Protein AF-A0A699UNA7-F1 (afdb_monomer)

pLDDT: mean 80.16, std 7.81, range [53.81, 90.69]

Structure (mmCIF, N/CA/C/O backbone):
data_AF-A0A699UNA7-F1
#
_entry.id   AF-A0A699UNA7-F1
#
loop_
_atom_site.group_PDB
_atom_site.id
_atom_site.type_symbol
_atom_site.label_atom_id
_atom_site.label_alt_id
_atom_site.label_comp_id
_atom_site.label_asym_id
_atom_site.label_entity_id
_atom_site.label_seq_id
_atom_site.pdbx_PDB_ins_code
_atom_site.Cartn_x
_atom_site.Cartn_y
_atom_site.Cartn_z
_atom_site.occupancy
_atom_site.B_iso_or_equiv
_atom_site.auth_seq_id
_atom_site.auth_comp_id
_atom_site.auth_asym_id
_atom_site.auth_atom_id
_atom_site.pdbx_PDB_model_num
ATOM 1 N N . MET A 1 1 ? 12.289 -8.687 -8.149 1.00 58.22 1 MET A N 1
ATOM 2 C CA . MET A 1 1 ? 11.684 -8.455 -9.477 1.00 58.22 1 MET A CA 1
ATOM 3 C C . MET A 1 1 ? 12.534 -9.256 -10.444 1.00 58.22 1 MET A C 1
ATOM 5 O O . MET A 1 1 ? 13.686 -8.894 -10.624 1.00 58.22 1 MET A O 1
ATOM 9 N N . TYR A 1 2 ? 12.050 -10.403 -10.914 1.00 58.16 2 TYR A N 1
ATOM 10 C CA . TYR A 1 2 ? 12.756 -11.178 -11.937 1.00 58.16 2 TYR A CA 1
ATOM 11 C C . TYR A 1 2 ? 12.331 -10.600 -13.288 1.00 58.16 2 TYR A C 1
ATOM 13 O O . TYR A 1 2 ? 11.137 -10.565 -13.571 1.00 58.16 2 TYR A O 1
ATOM 21 N N . CYS A 1 3 ? 13.280 -10.062 -14.053 1.00 66.38 3 CYS A N 1
ATOM 22 C CA . CYS A 1 3 ? 13.038 -9.601 -15.418 1.00 66.38 3 CYS A CA 1
ATOM 23 C C . CYS A 1 3 ? 13.496 -10.702 -16.377 1.00 66.38 3 CYS A C 1
ATOM 25 O O . CYS A 1 3 ? 14.663 -11.078 -16.369 1.00 66.38 3 CYS A O 1
ATOM 27 N N . ASP A 1 4 ? 12.575 -11.201 -17.190 1.00 80.75 4 ASP A N 1
ATOM 28 C CA . ASP A 1 4 ? 12.784 -12.191 -18.254 1.00 80.75 4 ASP A CA 1
ATOM 29 C C . ASP A 1 4 ? 13.176 -11.547 -19.598 1.00 80.75 4 ASP A C 1
ATOM 31 O O . ASP A 1 4 ? 13.675 -12.211 -20.509 1.00 80.75 4 ASP A O 1
ATOM 35 N N . SER A 1 5 ? 13.010 -10.229 -19.724 1.00 81.00 5 SER A N 1
ATOM 36 C CA . SER A 1 5 ? 13.390 -9.490 -20.926 1.00 81.00 5 SER A CA 1
ATOM 37 C C . SER A 1 5 ? 14.908 -9.315 -21.046 1.00 81.00 5 SER A C 1
ATOM 39 O O . SER A 1 5 ? 15.521 -8.474 -20.379 1.00 81.00 5 SER A O 1
ATOM 41 N N . LYS A 1 6 ? 15.513 -10.058 -21.982 1.00 81.38 6 LYS A N 1
ATOM 42 C CA . LYS A 1 6 ? 16.940 -9.958 -22.349 1.00 81.38 6 LYS A CA 1
ATOM 43 C C . LYS A 1 6 ? 17.363 -8.530 -22.729 1.00 81.38 6 LYS A C 1
ATOM 45 O O . LYS A 1 6 ? 18.476 -8.119 -22.410 1.00 81.38 6 LYS A O 1
ATOM 50 N N . ALA A 1 7 ? 16.472 -7.753 -23.353 1.00 77.75 7 ALA A N 1
ATOM 51 C CA . ALA A 1 7 ? 16.735 -6.362 -23.729 1.00 77.75 7 ALA A CA 1
ATOM 52 C C . ALA A 1 7 ? 16.847 -5.439 -22.504 1.00 77.75 7 ALA A C 1
ATOM 54 O O . ALA A 1 7 ? 17.757 -4.614 -22.428 1.00 77.75 7 ALA A O 1
ATOM 55 N N . ALA A 1 8 ? 15.964 -5.610 -21.514 1.00 74.56 8 ALA A N 1
ATOM 56 C CA . ALA A 1 8 ? 16.010 -4.836 -20.276 1.00 74.56 8 ALA A CA 1
ATOM 57 C C . ALA A 1 8 ? 17.304 -5.103 -19.487 1.00 74.56 8 ALA A C 1
ATOM 59 O O . ALA A 1 8 ? 17.896 -4.170 -18.944 1.00 74.56 8 ALA A O 1
ATOM 60 N N . ILE A 1 9 ? 17.778 -6.356 -19.483 1.00 77.62 9 ILE A N 1
ATOM 61 C CA . ILE A 1 9 ? 19.060 -6.738 -18.874 1.00 77.62 9 ILE A CA 1
ATOM 62 C C . ILE A 1 9 ? 20.218 -6.045 -19.606 1.00 77.62 9 ILE A C 1
ATOM 64 O O . ILE A 1 9 ? 21.005 -5.347 -18.968 1.00 77.62 9 ILE A O 1
ATOM 68 N N . ALA A 1 10 ? 20.281 -6.148 -20.937 1.00 78.19 10 ALA A N 1
ATOM 69 C CA . ALA A 1 10 ? 21.349 -5.549 -21.741 1.00 78.19 10 ALA A CA 1
ATOM 70 C C . ALA A 1 10 ? 21.440 -4.018 -21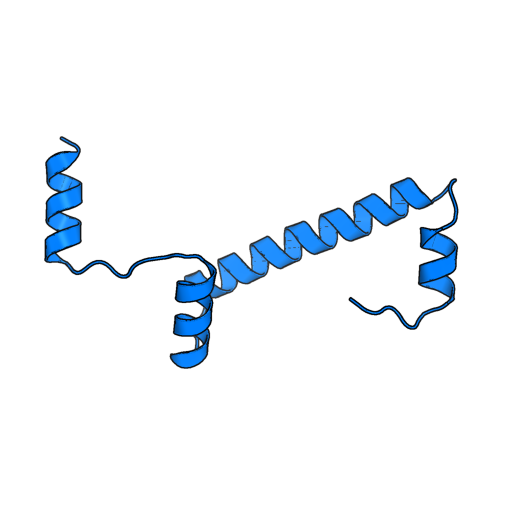.582 1.00 78.19 10 ALA A C 1
ATOM 72 O O . ALA A 1 10 ? 22.530 -3.478 -21.403 1.00 78.19 10 ALA A O 1
ATOM 73 N N . ILE A 1 11 ? 20.302 -3.315 -21.574 1.00 74.62 11 ILE A N 1
ATOM 74 C CA . ILE A 1 11 ? 20.252 -1.856 -21.374 1.00 74.62 11 ILE A CA 1
ATOM 75 C C . ILE A 1 11 ? 20.659 -1.483 -19.944 1.00 74.62 11 ILE A C 1
ATOM 77 O O . ILE A 1 11 ? 21.370 -0.499 -19.741 1.00 74.62 11 ILE A O 1
A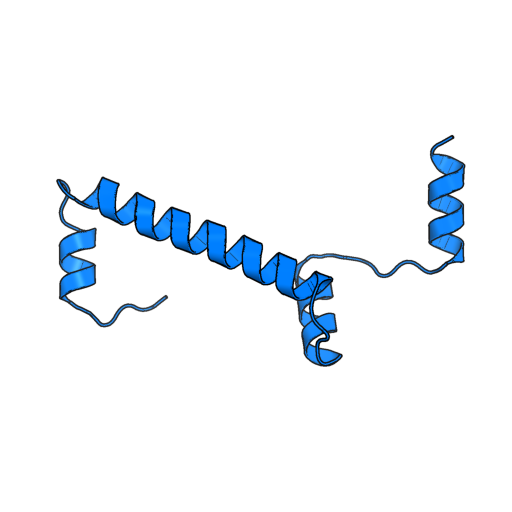TOM 81 N N . SER A 1 12 ? 20.256 -2.281 -18.947 1.00 69.69 12 SER A N 1
ATOM 82 C CA . SER A 1 12 ? 20.672 -2.066 -17.559 1.00 69.69 12 SER A CA 1
ATOM 83 C C . SER A 1 12 ? 22.175 -2.253 -17.366 1.00 69.69 12 SER A C 1
ATOM 85 O O . SER A 1 12 ? 22.756 -1.577 -16.528 1.00 69.69 12 SER A O 1
ATOM 87 N N . CYS A 1 13 ? 22.816 -3.117 -18.152 1.00 73.62 13 CYS A N 1
ATOM 88 C CA . CYS A 1 13 ? 24.254 -3.362 -18.085 1.00 73.62 13 CYS A CA 1
ATOM 89 C C . CYS A 1 13 ? 25.074 -2.442 -19.003 1.00 73.62 13 CYS A C 1
ATOM 91 O O . CYS A 1 13 ? 26.296 -2.441 -18.896 1.00 73.62 13 CYS A O 1
ATOM 93 N N . ASN A 1 14 ? 24.446 -1.645 -19.877 1.00 79.25 14 ASN A N 1
ATOM 94 C CA . ASN A 1 14 ? 25.151 -0.686 -20.727 1.00 79.25 14 ASN A CA 1
ATOM 95 C C . ASN A 1 14 ? 25.633 0.511 -19.883 1.00 79.25 14 ASN A C 1
ATOM 97 O O . ASN A 1 14 ? 24.797 1.328 -19.497 1.00 79.25 14 ASN A O 1
ATOM 101 N N . PRO A 1 15 ? 26.943 0.697 -19.637 1.00 65.06 15 PRO A N 1
ATOM 102 C CA . PRO A 1 15 ? 27.456 1.748 -18.752 1.00 65.06 15 PRO A CA 1
ATOM 103 C C . PRO A 1 15 ? 27.068 3.172 -19.189 1.00 65.06 15 PRO A C 1
ATOM 105 O O . PRO A 1 15 ? 26.869 4.036 -18.337 1.00 65.06 15 PRO A O 1
ATOM 108 N N . VAL A 1 16 ? 26.865 3.411 -20.490 1.00 76.44 16 VAL A N 1
ATOM 109 C CA . VAL A 1 16 ? 26.459 4.721 -21.038 1.00 76.44 16 VAL A CA 1
ATOM 110 C C . VAL A 1 16 ? 25.018 5.079 -20.651 1.00 76.44 16 VAL A C 1
ATOM 112 O O . VAL A 1 16 ? 24.688 6.241 -20.414 1.00 76.44 16 VAL A O 1
ATOM 115 N N . GLN A 1 17 ? 24.137 4.080 -20.565 1.00 66.25 17 GLN A N 1
ATOM 116 C CA . GLN A 1 17 ? 22.713 4.259 -20.259 1.00 66.25 17 GLN A CA 1
ATOM 117 C C . GLN A 1 17 ? 2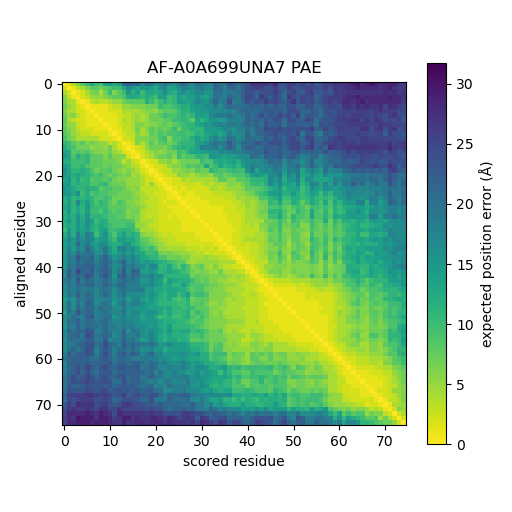2.320 3.723 -18.875 1.00 66.25 17 GLN A C 1
ATOM 119 O O . GLN A 1 17 ? 21.182 3.929 -18.440 1.00 66.25 17 GLN A O 1
ATOM 124 N N . HIS A 1 18 ? 23.256 3.100 -18.154 1.00 70.94 18 HIS A N 1
ATOM 125 C CA . HIS A 1 18 ? 23.061 2.507 -16.835 1.00 70.94 18 HIS A CA 1
ATOM 126 C C . HIS A 1 18 ? 22.507 3.542 -15.863 1.00 70.94 18 HIS A C 1
ATOM 128 O O . HIS A 1 18 ? 21.479 3.310 -15.231 1.00 70.94 18 HIS A O 1
ATOM 134 N N . SER A 1 19 ? 23.116 4.731 -15.816 1.00 71.31 19 SER A N 1
ATOM 135 C CA . SER A 1 19 ? 22.657 5.829 -14.962 1.00 71.31 19 SER A CA 1
ATOM 136 C C . SER A 1 19 ? 21.219 6.245 -15.291 1.00 71.31 19 SER A C 1
ATOM 138 O O . SER A 1 19 ? 20.385 6.335 -14.391 1.00 71.31 19 SER A O 1
ATOM 140 N N . ARG A 1 20 ? 20.874 6.406 -16.579 1.00 74.62 20 ARG A N 1
ATOM 141 C CA . ARG A 1 20 ? 19.514 6.787 -17.018 1.00 74.62 20 ARG A CA 1
ATOM 142 C C . ARG A 1 20 ? 18.477 5.727 -16.625 1.00 74.62 20 ARG A C 1
ATOM 144 O O . ARG A 1 20 ? 17.416 6.072 -16.111 1.00 74.62 20 ARG A O 1
ATOM 151 N N . THR A 1 21 ? 18.811 4.449 -16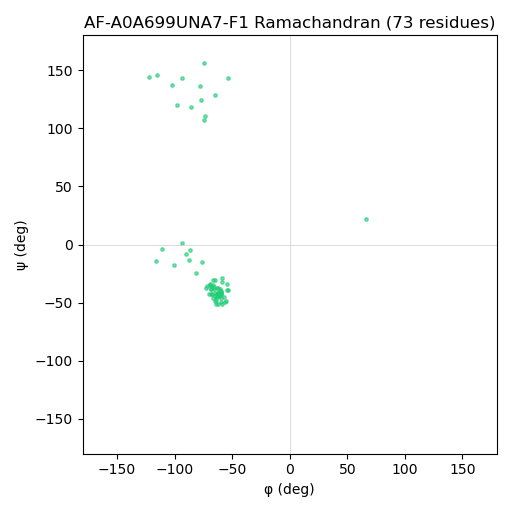.784 1.00 71.88 21 THR A N 1
ATOM 152 C CA . THR A 1 21 ? 17.936 3.317 -16.430 1.00 71.88 21 THR A CA 1
ATOM 153 C C . THR A 1 21 ? 17.815 3.137 -14.913 1.00 71.88 21 THR A C 1
ATOM 155 O O . THR A 1 21 ? 16.730 2.864 -14.394 1.00 71.88 21 THR A O 1
ATOM 158 N N . LYS A 1 22 ? 18.895 3.383 -14.162 1.00 77.62 22 LYS A N 1
ATOM 159 C CA . LYS A 1 22 ? 18.907 3.381 -12.694 1.00 77.62 22 LYS A CA 1
ATOM 160 C C . LYS A 1 22 ? 17.939 4.422 -12.130 1.00 77.62 22 LYS A C 1
ATOM 162 O O . LYS A 1 22 ? 17.181 4.106 -11.215 1.00 77.62 22 LYS A O 1
ATOM 167 N N . HIS A 1 23 ? 17.885 5.623 -12.710 1.00 82.19 23 HIS A N 1
ATOM 168 C CA . HIS A 1 23 ? 16.912 6.642 -12.302 1.00 82.19 23 HIS A CA 1
ATOM 169 C C . HIS A 1 23 ? 15.459 6.198 -12.517 1.00 82.19 23 HIS A C 1
ATOM 171 O O . HIS A 1 23 ? 14.619 6.480 -11.664 1.00 82.19 23 HIS A O 1
ATOM 177 N N . ILE A 1 24 ? 15.157 5.476 -13.603 1.00 81.75 24 ILE A N 1
ATOM 178 C CA . ILE A 1 24 ? 13.811 4.935 -13.859 1.00 81.75 24 ILE A CA 1
ATOM 179 C C . ILE A 1 24 ? 13.433 3.917 -12.777 1.00 81.75 24 ILE A C 1
ATOM 181 O O . ILE A 1 24 ? 12.365 4.033 -12.178 1.00 81.75 24 ILE A O 1
ATOM 185 N N . ASN A 1 25 ? 14.327 2.975 -12.458 1.00 80.94 25 ASN A N 1
ATOM 186 C CA . ASN A 1 25 ? 14.086 1.972 -11.417 1.00 80.94 25 ASN A C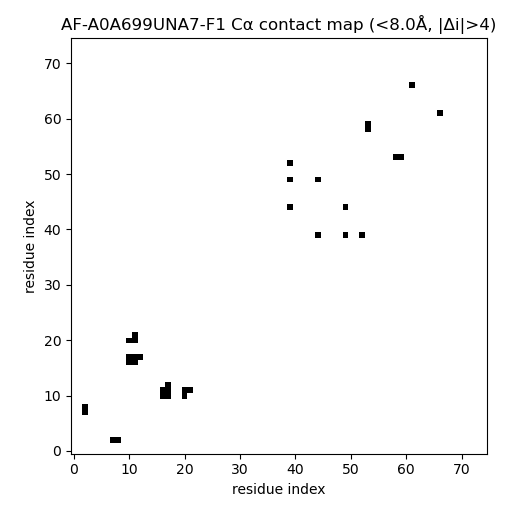A 1
ATOM 187 C C . ASN A 1 25 ? 13.891 2.588 -10.025 1.00 80.94 25 ASN A C 1
ATOM 189 O O . ASN A 1 25 ? 12.990 2.170 -9.293 1.00 80.94 25 ASN A O 1
ATOM 193 N N . ILE A 1 26 ? 14.703 3.591 -9.673 1.00 84.44 26 ILE A N 1
ATOM 194 C CA . ILE A 1 26 ? 14.593 4.310 -8.397 1.00 84.44 26 ILE A CA 1
ATOM 195 C C . ILE A 1 26 ? 13.268 5.073 -8.327 1.00 84.44 26 ILE A C 1
ATOM 197 O O . ILE A 1 26 ? 12.546 4.943 -7.341 1.00 84.44 26 ILE A O 1
ATOM 201 N N . ARG A 1 27 ? 12.908 5.831 -9.374 1.00 84.38 27 ARG A N 1
ATOM 202 C CA . ARG A 1 27 ? 11.642 6.583 -9.426 1.00 84.38 27 ARG A CA 1
ATOM 203 C C . ARG A 1 27 ? 10.434 5.655 -9.359 1.00 84.38 27 ARG A C 1
ATOM 205 O O . ARG A 1 27 ? 9.505 5.930 -8.605 1.00 84.38 27 ARG A O 1
ATOM 212 N N . TYR A 1 28 ? 10.467 4.542 -10.089 1.00 87.38 28 TYR A N 1
ATOM 213 C CA . TYR A 1 28 ? 9.416 3.531 -10.040 1.00 87.38 28 TYR A CA 1
ATOM 214 C C . TYR A 1 28 ? 9.250 2.961 -8.629 1.00 87.38 28 TYR A C 1
ATOM 216 O O . TYR A 1 28 ? 8.135 2.933 -8.112 1.00 87.38 28 TYR A O 1
ATOM 224 N N . HIS A 1 29 ? 10.345 2.552 -7.978 1.00 87.69 29 HIS A N 1
ATOM 225 C CA . HIS A 1 29 ? 10.282 2.046 -6.606 1.00 87.69 29 HIS A CA 1
ATOM 226 C C . HIS A 1 29 ? 9.762 3.107 -5.637 1.00 87.69 29 HIS A C 1
ATOM 228 O O . HIS A 1 29 ? 8.882 2.812 -4.833 1.00 87.69 29 HIS A O 1
ATOM 234 N N . PHE A 1 30 ? 10.242 4.345 -5.753 1.00 86.19 30 PHE A N 1
ATOM 235 C CA . PHE A 1 30 ? 9.800 5.447 -4.906 1.00 86.19 30 PHE A CA 1
ATOM 236 C C 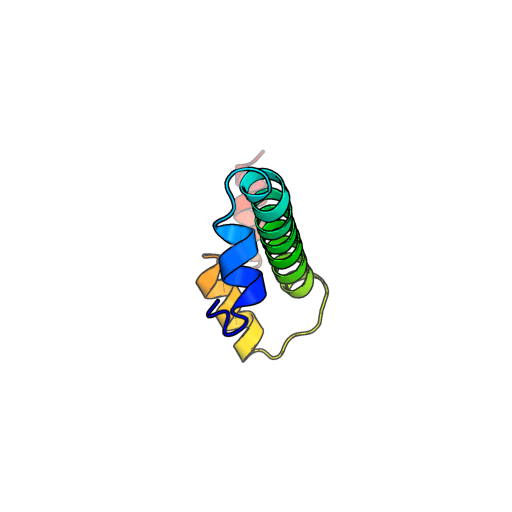. PHE A 1 30 ? 8.292 5.699 -5.029 1.00 86.19 30 PHE A C 1
ATOM 238 O O . PHE A 1 30 ? 7.584 5.706 -4.022 1.00 86.19 30 PHE A O 1
ATOM 245 N N . ILE A 1 31 ? 7.781 5.843 -6.256 1.00 86.31 31 ILE A N 1
ATOM 246 C CA . ILE A 1 31 ? 6.353 6.074 -6.509 1.00 86.31 31 ILE A CA 1
ATOM 247 C C . ILE A 1 31 ? 5.528 4.879 -6.028 1.00 86.31 31 ILE A C 1
ATOM 249 O O . ILE A 1 31 ? 4.533 5.060 -5.333 1.00 86.31 31 ILE A O 1
ATOM 253 N N . LYS A 1 32 ? 5.959 3.650 -6.328 1.00 86.38 32 LYS A N 1
ATOM 254 C CA . LYS A 1 32 ? 5.259 2.430 -5.914 1.00 86.38 32 LYS A CA 1
ATOM 255 C C . LYS A 1 32 ? 5.132 2.319 -4.396 1.00 86.38 32 LYS A C 1
ATOM 257 O O . LYS A 1 32 ? 4.072 1.946 -3.903 1.00 86.38 32 LYS A O 1
ATOM 262 N N . GLU A 1 33 ? 6.184 2.645 -3.652 1.00 85.12 33 GLU A N 1
ATOM 263 C CA . GLU A 1 33 ? 6.147 2.624 -2.187 1.00 85.12 33 GLU A CA 1
ATOM 264 C C . GLU A 1 33 ? 5.244 3.727 -1.622 1.00 85.12 33 GLU A C 1
ATOM 266 O O . GLU A 1 33 ? 4.495 3.482 -0.676 1.00 85.12 33 GLU A O 1
ATOM 271 N N . LYS A 1 34 ? 5.242 4.921 -2.227 1.00 85.12 34 LYS A N 1
ATOM 272 C CA . LYS A 1 34 ? 4.326 6.005 -1.840 1.00 85.12 34 LYS A CA 1
ATOM 273 C C . LYS A 1 34 ? 2.864 5.643 -2.105 1.00 85.12 34 LYS A C 1
ATOM 275 O O . LYS A 1 34 ? 2.041 5.825 -1.215 1.00 85.12 34 LYS A O 1
ATOM 280 N N . VAL A 1 35 ? 2.557 5.068 -3.268 1.00 82.44 35 VAL A N 1
ATOM 281 C CA . VAL A 1 35 ? 1.201 4.617 -3.621 1.00 82.44 35 VAL A CA 1
ATOM 282 C C . VAL A 1 35 ? 0.725 3.507 -2.684 1.00 82.44 35 VAL A C 1
ATOM 284 O O . VAL A 1 35 ? -0.385 3.588 -2.181 1.00 82.44 35 VAL A O 1
ATOM 287 N N . LYS A 1 36 ? 1.564 2.515 -2.358 1.00 80.19 36 LYS A N 1
ATOM 288 C CA . LYS A 1 36 ? 1.196 1.470 -1.382 1.00 80.19 36 LYS A CA 1
ATOM 289 C C . LYS A 1 36 ? 0.873 2.033 0.001 1.00 80.19 36 LYS A C 1
ATOM 291 O O . LYS A 1 36 ? -0.036 1.536 0.657 1.00 80.19 36 LYS A O 1
ATOM 296 N N . LYS A 1 37 ? 1.631 3.036 0.457 1.00 78.19 37 LYS A N 1
ATOM 297 C CA . LYS A 1 37 ? 1.342 3.718 1.724 1.00 78.19 37 LYS A CA 1
ATOM 29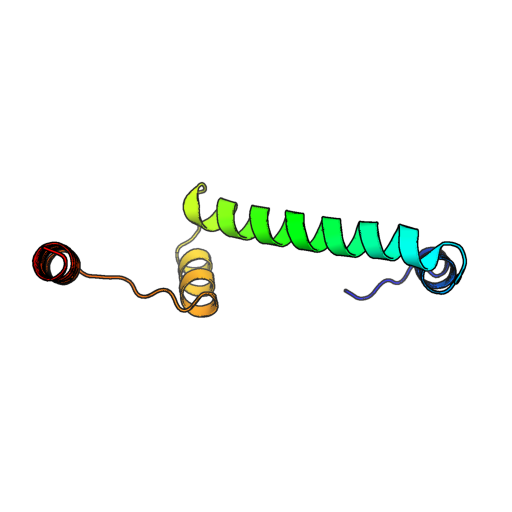8 C C . LYS A 1 37 ? 0.040 4.513 1.634 1.00 78.19 37 LYS A C 1
ATOM 300 O O . LYS A 1 37 ? -0.758 4.440 2.552 1.00 78.19 37 LYS A O 1
ATOM 305 N N . ALA A 1 38 ? -0.201 5.220 0.532 1.00 80.25 38 ALA A N 1
ATOM 306 C CA . ALA A 1 38 ? -1.450 5.951 0.325 1.00 80.25 38 ALA A CA 1
ATOM 307 C C . ALA A 1 38 ? -2.667 5.012 0.282 1.00 80.25 38 ALA A C 1
ATOM 309 O O . ALA A 1 38 ? -3.679 5.300 0.914 1.00 80.25 38 ALA A O 1
ATOM 310 N N . ASP A 1 39 ? -2.555 3.862 -0.385 1.00 78.19 39 ASP A N 1
ATOM 311 C CA . ASP A 1 39 ? -3.610 2.844 -0.449 1.00 78.19 39 ASP A CA 1
ATOM 312 C C . ASP A 1 39 ? -4.007 2.324 0.941 1.00 78.19 39 ASP A C 1
ATOM 314 O O . ASP A 1 39 ? -5.173 2.007 1.149 1.00 78.19 39 ASP A O 1
ATOM 318 N N . LEU A 1 40 ? -3.074 2.272 1.901 1.00 75.81 40 LEU A N 1
ATOM 319 C CA . LEU A 1 40 ? -3.368 1.878 3.283 1.00 75.81 40 LEU A CA 1
ATOM 320 C C . LEU A 1 40 ? -4.275 2.881 4.010 1.00 75.81 40 LEU A C 1
ATOM 322 O O . LEU A 1 40 ? -5.080 2.469 4.838 1.00 75.81 40 LEU A O 1
ATOM 326 N N . PHE A 1 41 ? -4.133 4.176 3.720 1.00 78.19 41 PHE A N 1
ATOM 327 C CA . PHE A 1 41 ? -4.836 5.245 4.439 1.00 78.19 41 PHE A CA 1
ATOM 328 C C . PHE A 1 41 ? -6.064 5.784 3.702 1.00 78.19 41 PHE A C 1
ATOM 330 O O . PHE A 1 41 ? -6.885 6.459 4.312 1.00 78.19 41 PHE A O 1
ATOM 337 N N . THR A 1 42 ? -6.185 5.527 2.397 1.00 80.50 42 THR A N 1
ATOM 338 C CA . THR A 1 42 ? -7.214 6.165 1.555 1.00 80.50 42 THR A CA 1
ATOM 339 C C . THR A 1 42 ? -8.236 5.196 0.969 1.00 80.50 42 THR A C 1
ATOM 341 O O . THR A 1 42 ? -9.273 5.645 0.488 1.00 80.50 42 THR A O 1
ATOM 344 N N . LYS A 1 43 ? -7.988 3.880 1.000 1.00 82.44 43 LYS A N 1
ATOM 345 C CA . LYS A 1 43 ? -8.906 2.875 0.446 1.00 82.44 43 LYS A CA 1
ATOM 346 C C . LYS A 1 43 ? -9.462 1.972 1.535 1.00 82.44 43 LYS A C 1
ATOM 348 O O . LYS A 1 43 ? -8.756 1.606 2.471 1.00 82.44 43 LYS A O 1
ATOM 353 N N . SER A 1 44 ? -10.712 1.548 1.364 1.00 82.88 44 SER A N 1
ATOM 354 C CA . SER A 1 44 ? -11.244 0.419 2.120 1.00 82.88 44 SER A CA 1
ATOM 355 C C . SER A 1 44 ? -10.483 -0.848 1.724 1.00 82.88 44 SER A C 1
ATOM 357 O O . SER A 1 44 ? -10.299 -1.158 0.544 1.00 82.88 44 SER A O 1
ATOM 359 N N . LEU A 1 45 ? -9.987 -1.566 2.728 1.00 85.62 45 LEU A N 1
ATOM 360 C CA . LEU A 1 45 ? -9.217 -2.790 2.555 1.00 85.62 45 LEU A CA 1
ATOM 361 C C . LEU A 1 45 ? -9.907 -3.929 3.310 1.00 85.62 45 LEU A C 1
ATOM 363 O O . LEU A 1 45 ? -10.415 -3.696 4.408 1.00 85.62 45 LEU A O 1
ATOM 367 N N . PRO A 1 46 ? -9.879 -5.163 2.775 1.00 90.62 46 PRO A N 1
ATOM 368 C CA . PRO A 1 46 ? -10.226 -6.343 3.556 1.00 90.62 46 PRO A CA 1
ATOM 369 C C . PRO A 1 46 ? -9.390 -6.403 4.835 1.00 90.62 46 PRO A C 1
ATOM 371 O O . PRO A 1 46 ? -8.203 -6.046 4.827 1.00 90.62 46 PRO A O 1
ATOM 374 N N . VAL A 1 47 ? -10.008 -6.862 5.922 1.00 87.81 47 VAL A N 1
ATOM 375 C CA . VAL A 1 47 ? -9.426 -6.851 7.271 1.00 87.81 47 VAL A CA 1
ATOM 376 C C . VAL A 1 47 ? -8.0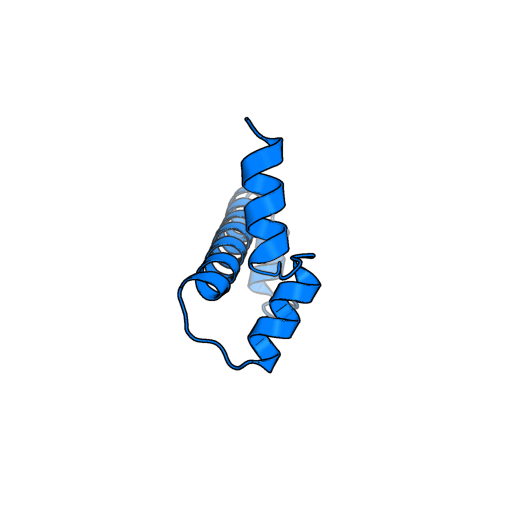71 -7.559 7.296 1.00 87.81 47 VAL A C 1
ATOM 378 O O . VAL A 1 47 ? -7.120 -7.057 7.892 1.00 87.81 47 VAL A O 1
ATOM 381 N N . GLU A 1 48 ? -7.927 -8.666 6.571 1.00 90.69 48 GLU A N 1
ATOM 382 C CA . GLU A 1 48 ? -6.694 -9.453 6.504 1.00 90.69 48 GLU A CA 1
ATOM 383 C C . GLU A 1 48 ? -5.555 -8.654 5.860 1.00 90.69 48 GLU A C 1
ATOM 385 O O . GLU A 1 48 ? -4.409 -8.669 6.322 1.00 90.69 48 GLU A O 1
ATOM 390 N N . ARG A 1 49 ? -5.869 -7.911 4.791 1.00 87.75 49 ARG A N 1
ATOM 391 C CA . ARG A 1 49 ? -4.892 -7.098 4.060 1.00 87.75 49 ARG A CA 1
ATOM 392 C C . ARG A 1 49 ? -4.484 -5.870 4.863 1.00 87.75 49 ARG A C 1
ATOM 394 O O . ARG A 1 49 ? -3.308 -5.509 4.852 1.00 87.75 49 ARG A O 1
ATOM 401 N N . PHE A 1 50 ? -5.429 -5.269 5.579 1.00 85.12 50 PHE A N 1
ATOM 402 C CA . PHE A 1 50 ? -5.154 -4.186 6.515 1.00 85.12 50 PHE A CA 1
ATOM 403 C C . PHE A 1 50 ? -4.230 -4.656 7.651 1.00 85.12 50 PHE A C 1
ATOM 405 O O . PHE A 1 50 ? -3.163 -4.076 7.855 1.00 85.12 50 PHE A O 1
ATOM 412 N N . GLN A 1 51 ? -4.559 -5.769 8.315 1.00 85.94 51 GLN A N 1
ATOM 413 C CA . GLN A 1 51 ? -3.751 -6.336 9.401 1.00 85.94 51 GLN A CA 1
ATOM 414 C C . GLN A 1 51 ? -2.331 -6.714 8.953 1.00 85.94 51 GLN A C 1
ATOM 416 O O . GLN A 1 51 ? -1.364 -6.441 9.670 1.00 85.94 51 GLN A O 1
ATOM 421 N N . TYR A 1 52 ? -2.178 -7.302 7.760 1.00 87.19 52 TYR A N 1
ATOM 422 C CA . TYR A 1 52 ? -0.861 -7.594 7.183 1.00 87.19 52 TYR A CA 1
ATOM 423 C C . TYR A 1 52 ? 0.002 -6.329 7.053 1.00 87.19 52 TYR A C 1
ATOM 425 O O . TYR A 1 52 ? 1.185 -6.337 7.407 1.00 87.19 52 TYR A O 1
ATOM 433 N N . LEU A 1 53 ? -0.583 -5.233 6.561 1.00 82.12 53 LEU A N 1
ATOM 434 C CA . LEU A 1 53 ? 0.127 -3.970 6.354 1.00 82.12 53 LEU A CA 1
ATOM 435 C C . LEU A 1 53 ? 0.485 -3.283 7.677 1.00 82.12 53 LEU A C 1
ATOM 437 O O . LEU A 1 53 ? 1.625 -2.843 7.819 1.00 82.12 53 LEU A O 1
ATOM 441 N N . VAL A 1 54 ? -0.429 -3.260 8.654 1.00 84.06 54 VAL A N 1
ATOM 442 C CA . VAL A 1 54 ? -0.179 -2.722 10.006 1.00 84.06 54 VAL A CA 1
ATOM 443 C C . VAL A 1 54 ? 1.023 -3.417 10.654 1.00 84.06 54 VAL A C 1
ATOM 445 O O . VAL A 1 54 ? 1.964 -2.746 11.081 1.00 84.06 54 VAL A O 1
ATOM 448 N N . ARG A 1 55 ? 1.058 -4.760 10.630 1.00 86.12 55 ARG A N 1
ATOM 449 C CA . ARG A 1 55 ? 2.178 -5.550 11.176 1.00 86.12 55 ARG A CA 1
ATOM 450 C C . ARG A 1 55 ? 3.495 -5.257 10.464 1.00 86.12 55 ARG A C 1
ATOM 452 O O . ARG A 1 55 ? 4.520 -5.075 11.110 1.00 86.12 55 ARG A O 1
ATOM 459 N N . ARG A 1 56 ? 3.476 -5.190 9.130 1.00 85.50 56 ARG A N 1
ATOM 460 C CA . ARG A 1 56 ? 4.682 -4.947 8.326 1.00 85.50 56 ARG A CA 1
ATOM 461 C C . ARG A 1 56 ? 5.266 -3.548 8.528 1.00 85.50 56 ARG A C 1
ATOM 463 O O . ARG A 1 56 ? 6.472 -3.375 8.382 1.00 85.50 56 ARG A O 1
ATOM 470 N N . LEU A 1 57 ? 4.425 -2.560 8.824 1.00 84.44 57 LEU A N 1
ATOM 471 C CA . LEU A 1 57 ? 4.848 -1.184 9.084 1.00 84.44 57 LEU A CA 1
ATOM 472 C C . LEU A 1 57 ? 5.232 -0.937 10.549 1.00 84.44 57 LEU A C 1
ATOM 474 O O . LEU A 1 57 ? 5.688 0.160 10.858 1.00 84.44 57 LEU A O 1
ATOM 478 N N . GLY A 1 58 ? 5.054 -1.921 11.438 1.00 86.19 58 GLY A N 1
ATOM 479 C CA . GLY A 1 58 ? 5.308 -1.757 12.871 1.00 86.19 58 GLY A CA 1
ATOM 480 C C . GLY A 1 58 ? 4.344 -0.778 13.545 1.00 86.19 58 GLY A C 1
ATOM 481 O O . GLY A 1 58 ? 4.671 -0.212 14.585 1.00 86.19 58 GLY A O 1
ATOM 482 N N . MET A 1 59 ? 3.170 -0.549 12.948 1.00 86.06 59 MET A N 1
ATOM 483 C CA . MET A 1 59 ? 2.154 0.323 13.529 1.00 86.06 59 MET A CA 1
ATOM 484 C C . MET A 1 59 ? 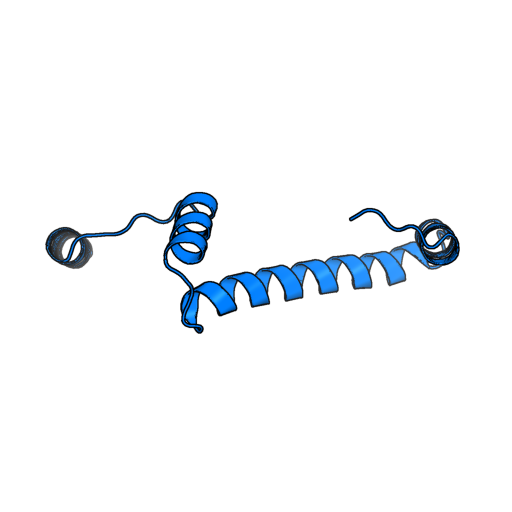1.423 -0.415 14.653 1.00 86.06 59 MET A C 1
ATOM 486 O O . MET A 1 59 ? 1.057 -1.581 14.500 1.00 86.06 59 MET A O 1
ATOM 490 N N . ARG A 1 60 ? 1.194 0.269 15.777 1.00 82.62 60 ARG A N 1
ATOM 491 C CA . ARG A 1 60 ? 0.354 -0.220 16.877 1.00 82.62 60 ARG A CA 1
ATOM 492 C C . ARG A 1 60 ? -1.007 0.461 16.823 1.00 82.62 60 ARG A C 1
ATOM 494 O O . ARG A 1 60 ? -1.085 1.663 16.584 1.00 82.62 60 ARG A O 1
ATOM 501 N N . CYS A 1 61 ? -2.065 -0.313 17.035 1.00 79.19 61 CYS A N 1
ATOM 502 C CA . CYS A 1 61 ? -3.395 0.234 17.276 1.00 79.19 61 CYS A CA 1
ATOM 503 C C . CYS A 1 61 ? -3.437 0.740 18.718 1.00 79.19 61 CYS A C 1
ATOM 505 O O . CYS A 1 61 ? -3.131 -0.032 19.624 1.00 79.19 61 CYS A O 1
ATOM 507 N N . LEU A 1 62 ? -3.780 2.013 18.905 1.00 84.44 62 LEU A N 1
ATOM 508 C CA . LEU A 1 62 ? -3.999 2.602 20.222 1.00 84.44 62 LEU A CA 1
ATOM 509 C C . LEU A 1 62 ? -5.484 2.528 20.565 1.00 84.44 62 LEU A C 1
ATOM 511 O O . LEU A 1 62 ? -6.345 2.689 19.696 1.00 84.44 62 LEU A O 1
ATOM 515 N N . THR A 1 63 ? -5.773 2.280 21.833 1.00 87.12 63 THR A N 1
ATOM 516 C CA . THR A 1 63 ? -7.109 2.466 22.394 1.00 87.12 63 THR A CA 1
ATOM 517 C C . THR A 1 63 ? -7.401 3.961 22.572 1.00 87.12 63 THR A C 1
ATOM 519 O O . THR A 1 63 ? -6.465 4.752 22.701 1.00 87.12 63 THR A O 1
ATOM 522 N N . PRO A 1 64 ? -8.682 4.378 22.608 1.00 86.81 64 PRO A N 1
ATOM 523 C CA . PRO A 1 64 ? -9.035 5.776 22.864 1.00 86.81 64 PRO A CA 1
ATOM 524 C C . PRO A 1 64 ? -8.403 6.328 24.151 1.00 86.81 64 PRO A C 1
ATOM 526 O O . PRO A 1 64 ? -7.887 7.438 24.148 1.00 86.81 64 PRO A O 1
ATOM 529 N N . ALA A 1 65 ? -8.344 5.516 25.212 1.00 89.69 65 ALA A N 1
ATOM 530 C CA . ALA A 1 65 ? -7.729 5.898 26.483 1.00 89.69 65 ALA A CA 1
ATOM 531 C C . ALA A 1 65 ? -6.206 6.117 26.378 1.00 89.69 65 ALA A C 1
ATOM 533 O O . ALA A 1 65 ? -5.668 7.036 26.987 1.00 89.69 65 ALA A O 1
ATOM 534 N N . GLU A 1 66 ? -5.497 5.297 25.594 1.00 88.81 66 GLU A N 1
ATOM 535 C CA . GLU A 1 66 ? -4.060 5.494 25.347 1.00 88.81 66 GLU A CA 1
ATOM 536 C C . GLU A 1 66 ? -3.793 6.741 24.495 1.00 88.81 66 GLU A C 1
ATOM 538 O O . GLU A 1 66 ? -2.779 7.407 24.689 1.00 88.81 66 GLU A O 1
ATOM 543 N N . LEU A 1 67 ? -4.694 7.061 23.560 1.00 85.25 67 LEU A N 1
ATOM 544 C CA . LEU A 1 67 ? -4.589 8.262 22.736 1.00 85.25 67 LEU A CA 1
ATOM 545 C C . LEU A 1 67 ? -4.747 9.532 23.585 1.00 85.25 67 LEU A C 1
ATOM 547 O O . LEU A 1 67 ? -3.909 10.424 23.492 1.00 85.25 67 LEU A O 1
ATOM 551 N N . GLU A 1 68 ? -5.752 9.567 24.465 1.00 86.81 68 GLU A N 1
ATOM 552 C CA . GLU A 1 68 ? -5.951 10.670 25.415 1.00 86.81 68 GLU A CA 1
ATOM 553 C C . GLU A 1 68 ? -4.752 10.831 26.365 1.00 86.81 68 GLU A C 1
ATOM 555 O O . GLU A 1 68 ? -4.340 11.950 26.664 1.00 86.81 68 GLU A O 1
ATOM 560 N N . ALA A 1 69 ? -4.141 9.733 26.824 1.00 87.56 69 ALA A N 1
ATOM 561 C CA . ALA A 1 69 ? -2.948 9.799 27.671 1.00 87.56 69 ALA A CA 1
ATOM 562 C C . ALA A 1 69 ? -1.746 10.447 26.949 1.00 87.56 69 ALA A C 1
ATOM 564 O O . ALA A 1 69 ? -1.070 11.298 27.521 1.00 87.56 69 ALA A O 1
ATOM 565 N N . LEU A 1 70 ? -1.521 10.106 25.676 1.00 83.94 70 LEU A N 1
ATOM 566 C CA . LEU A 1 70 ? -0.451 10.673 24.840 1.00 83.94 70 LEU A CA 1
ATOM 567 C C . LEU A 1 70 ? -0.636 12.170 24.550 1.00 83.94 70 LEU A C 1
ATOM 569 O O . LEU A 1 70 ? 0.342 12.919 24.487 1.00 83.94 70 LEU A O 1
ATOM 573 N N . GLU A 1 71 ? -1.881 12.608 24.366 1.00 82.75 71 GLU A N 1
ATOM 574 C CA . GLU A 1 71 ? -2.205 14.020 24.139 1.00 82.75 71 GLU A CA 1
ATOM 575 C C . GLU A 1 71 ? -1.947 14.871 25.391 1.00 82.75 71 GLU A C 1
ATOM 577 O O . GLU A 1 71 ? -1.453 15.991 25.277 1.00 82.75 71 GLU A O 1
ATOM 582 N N . ASN A 1 72 ? -2.193 14.317 26.582 1.00 80.56 72 ASN A N 1
ATOM 583 C CA . ASN A 1 72 ? -1.999 15.009 27.858 1.00 80.56 72 ASN A CA 1
ATOM 584 C C . ASN A 1 72 ? -0.539 15.016 28.355 1.00 80.56 72 ASN A C 1
ATOM 586 O O . ASN A 1 72 ? -0.169 15.910 29.108 1.00 80.56 72 ASN A O 1
ATOM 590 N N . GLU A 1 73 ? 0.301 14.061 27.942 1.00 71.00 73 GLU A N 1
ATOM 591 C CA . GLU A 1 73 ? 1.744 14.046 28.262 1.00 71.00 73 GLU A CA 1
ATOM 592 C C . GLU A 1 73 ? 2.570 15.044 27.431 1.00 71.00 73 GLU A C 1
ATOM 594 O O . GLU A 1 73 ? 3.725 15.325 27.753 1.00 71.00 73 GLU A O 1
ATOM 599 N N . SER A 1 74 ? 1.998 15.562 26.344 1.00 63.88 74 SER A N 1
ATOM 600 C CA . SER A 1 74 ? 2.683 16.449 25.395 1.00 63.88 74 SER A CA 1
ATOM 601 C C . SER A 1 74 ? 2.492 17.947 25.698 1.00 63.88 74 SER A C 1
ATOM 603 O O . SER A 1 74 ? 2.986 18.778 24.931 1.00 63.88 74 SER A O 1
ATOM 605 N N . ALA A 1 75 ? 1.768 18.285 26.773 1.00 53.81 75 ALA A N 1
ATOM 606 C CA . ALA A 1 75 ? 1.456 19.642 27.235 1.00 53.81 75 ALA A CA 1
ATOM 607 C C . ALA A 1 75 ? 2.219 19.984 28.525 1.00 53.81 75 ALA A C 1
ATOM 609 O O . ALA A 1 75 ? 2.665 21.149 28.638 1.00 53.81 75 ALA A O 1
#

Secondary structure (DSSP, 8-state):
-----HHHHHHHH-HHHHHHHHHHHHHHHHHHHHHHHHHHHHS---HHHHHHHHHHHTPPPPPHHHHHHHHHHT-

Foldseek 3Di:
DDDPDPVLVVQCPPPVNVVVSVVVVVVVVVVVVVVVVCCLVPDDDDPVVNVVVCVVVVHDDDDPVRVVVVVVVVD

Mean predicted aligned error: 12.26 Å

Solvent-accessible surface area (backbone atoms only — not comparable to full-atom values): 4616 Å² total; per-residue (Å²): 135,89,78,86,53,65,64,62,53,52,48,54,68,33,77,91,44,21,65,65,48,49,53,51,54,51,50,50,51,52,51,51,54,51,50,56,55,47,49,68,78,74,46,94,64,60,69,69,60,46,53,54,49,37,61,75,69,69,58,77,89,73,53,73,68,57,50,55,51,57,61,62,74,74,112

Organism: Tanacetum cinerariifolium (NCBI:txid118510)

Sequence (75 aa):
MYCDSKAAIAISCNPVQHSRTKHINIRYHFIKEKVKKADLFTKSLPVERFQYLVRRLGMRCLTPAELEALENESA

Radius of gyration: 20.36 Å; Cα contacts (8 Å, |Δi|>4): 17; chains: 1; bounding box: 39×32×52 Å